Protein AF-A0A4V1ZSI0-F1 (afdb_monomer_lite)

Structure (mmCIF, N/CA/C/O backbone):
data_AF-A0A4V1ZSI0-F1
#
_entry.id   AF-A0A4V1ZSI0-F1
#
loop_
_atom_site.group_PDB
_atom_site.id
_atom_site.type_symbol
_atom_site.label_atom_id
_atom_site.label_alt_id
_atom_site.label_comp_id
_atom_site.label_asym_id
_atom_site.label_entity_id
_atom_site.label_seq_id
_atom_site.pdbx_PDB_ins_code
_atom_site.Cartn_x
_atom_site.Cartn_y
_atom_site.Cartn_z
_atom_site.occupancy
_atom_site.B_iso_or_equiv
_atom_site.auth_seq_id
_atom_site.auth_comp_id
_atom_site.auth_asym_id
_atom_site.auth_atom_id
_atom_site.pdbx_PDB_model_num
ATOM 1 N N . MET A 1 1 ? 46.548 -24.458 69.864 1.00 37.06 1 MET A N 1
ATOM 2 C CA . MET A 1 1 ? 47.120 -23.799 68.668 1.00 37.06 1 MET A CA 1
ATOM 3 C C . MET A 1 1 ? 45.943 -23.424 67.770 1.00 37.06 1 MET A C 1
ATOM 5 O O . MET A 1 1 ? 45.338 -24.335 67.240 1.00 37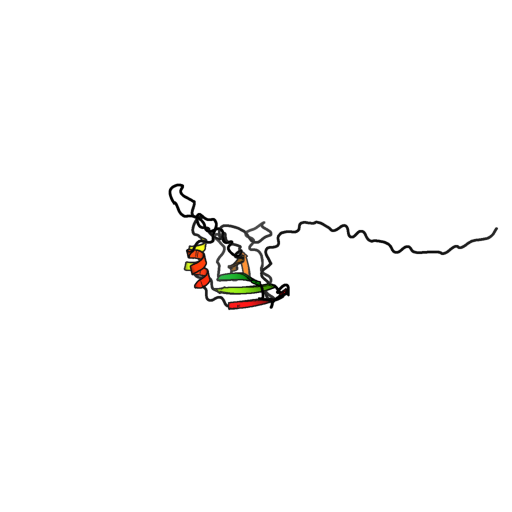.06 1 MET A O 1
ATOM 9 N N . ALA A 1 2 ? 45.340 -22.234 67.835 1.00 37.59 2 ALA A N 1
ATOM 10 C CA . ALA A 1 2 ? 45.845 -20.869 67.620 1.00 37.59 2 ALA A CA 1
ATOM 11 C C . ALA A 1 2 ? 45.915 -20.479 66.122 1.00 37.59 2 ALA A C 1
ATOM 13 O O . ALA A 1 2 ? 46.832 -20.923 65.443 1.00 37.59 2 ALA A O 1
ATOM 14 N N . LEU A 1 3 ? 44.990 -19.578 65.722 1.00 37.19 3 LEU A N 1
ATOM 15 C CA . LEU A 1 3 ? 45.019 -18.628 64.582 1.00 37.19 3 LEU A CA 1
ATOM 16 C C . LEU A 1 3 ? 44.931 -19.227 63.148 1.00 37.19 3 LEU A C 1
ATOM 18 O O . LEU A 1 3 ? 45.388 -20.330 62.914 1.00 37.19 3 LEU A O 1
ATOM 22 N N . LEU A 1 4 ? 44.331 -18.600 62.123 1.00 36.22 4 LEU A N 1
ATOM 23 C CA . LEU A 1 4 ? 44.137 -17.177 61.817 1.00 36.22 4 LEU A CA 1
ATOM 24 C C . LEU A 1 4 ? 42.977 -16.982 60.815 1.00 36.22 4 LEU A C 1
ATOM 26 O O . LEU A 1 4 ? 42.837 -17.731 59.852 1.00 36.22 4 LEU A O 1
ATOM 30 N N . ILE A 1 5 ? 42.207 -15.915 61.024 1.00 44.91 5 ILE A N 1
ATOM 31 C CA . ILE A 1 5 ? 41.325 -15.281 60.038 1.00 44.91 5 ILE A CA 1
ATOM 32 C C . ILE A 1 5 ? 42.202 -14.466 59.079 1.00 44.91 5 ILE A C 1
ATOM 34 O O . ILE A 1 5 ? 42.975 -13.632 59.545 1.00 44.91 5 ILE A O 1
ATOM 38 N N . VAL A 1 6 ? 42.031 -14.624 57.765 1.00 37.47 6 VAL A N 1
ATOM 39 C CA . VAL A 1 6 ? 42.436 -13.611 56.777 1.00 37.47 6 VAL A CA 1
ATOM 40 C C . VAL A 1 6 ? 41.258 -13.375 55.839 1.00 37.47 6 VAL A C 1
ATOM 42 O O . VAL A 1 6 ? 40.968 -14.167 54.948 1.00 37.47 6 VAL A O 1
ATOM 45 N N . TRP A 1 7 ? 40.557 -12.271 56.086 1.00 41.09 7 TRP A N 1
ATOM 46 C CA . TRP A 1 7 ? 39.834 -11.544 55.049 1.00 41.09 7 TRP A CA 1
ATOM 47 C C . TRP A 1 7 ? 40.850 -11.010 54.045 1.00 41.09 7 TRP A C 1
ATOM 49 O O . TRP A 1 7 ? 41.879 -10.517 54.494 1.00 41.09 7 TRP A O 1
ATOM 59 N N . LEU A 1 8 ? 40.544 -11.050 52.744 1.00 37.25 8 LEU A N 1
ATOM 60 C CA . LEU A 1 8 ? 40.855 -9.986 51.779 1.00 37.25 8 LEU A CA 1
ATOM 61 C C . LEU A 1 8 ? 40.297 -10.331 50.380 1.00 37.25 8 LEU A C 1
ATOM 63 O O . LEU A 1 8 ? 40.587 -11.379 49.817 1.00 37.25 8 LEU A O 1
ATOM 67 N N . LEU A 1 9 ? 39.576 -9.348 49.831 1.00 38.47 9 LEU A N 1
ATOM 68 C CA . LEU A 1 9 ? 39.461 -8.995 48.410 1.00 38.47 9 LEU A CA 1
ATOM 69 C C . LEU A 1 9 ? 38.555 -9.848 47.505 1.00 38.47 9 LEU A C 1
ATOM 71 O O . LEU A 1 9 ? 38.971 -10.782 46.831 1.00 38.47 9 LEU A O 1
ATOM 75 N N . THR A 1 10 ? 37.320 -9.364 47.375 1.00 45.75 10 THR A N 1
ATOM 76 C CA . THR A 1 10 ? 36.542 -9.326 46.128 1.00 45.75 10 THR A CA 1
ATOM 77 C C . THR A 1 10 ? 37.389 -8.909 44.919 1.00 45.75 10 THR A C 1
ATOM 79 O O . THR A 1 10 ? 37.914 -7.792 44.918 1.00 45.75 10 THR A O 1
ATOM 82 N N . PRO A 1 11 ? 37.381 -9.688 43.825 1.00 41.06 11 PRO A N 1
ATOM 83 C CA . PRO A 1 11 ? 37.532 -9.158 42.485 1.00 41.06 11 PRO A CA 1
ATOM 84 C C . PRO A 1 11 ? 36.158 -9.078 41.806 1.00 41.06 11 PRO A C 1
ATOM 86 O O . PRO A 1 11 ? 35.560 -10.071 41.400 1.00 41.06 11 PRO A O 1
ATOM 89 N N . ASN A 1 12 ? 35.677 -7.842 41.681 1.00 45.41 12 ASN A N 1
ATOM 90 C CA . ASN A 1 12 ? 34.809 -7.416 40.590 1.00 45.41 12 ASN A CA 1
ATOM 91 C C . ASN A 1 12 ? 35.556 -7.698 39.279 1.00 45.41 12 ASN A C 1
ATOM 93 O O . ASN A 1 12 ? 36.591 -7.077 39.056 1.00 45.41 12 ASN A O 1
ATOM 97 N N . ALA A 1 13 ? 35.063 -8.582 38.415 1.00 37.28 13 ALA A N 1
ATOM 98 C CA . ALA A 1 13 ? 35.403 -8.533 36.996 1.00 37.28 13 ALA A CA 1
ATOM 99 C C . ALA A 1 13 ? 34.458 -9.402 36.167 1.00 37.28 13 ALA A C 1
ATOM 101 O O . ALA A 1 13 ? 34.387 -10.613 36.339 1.00 37.28 13 ALA A O 1
ATOM 102 N N . ALA A 1 14 ? 33.796 -8.721 35.235 1.00 37.78 14 ALA A N 1
ATOM 103 C CA . ALA A 1 14 ? 33.304 -9.238 33.969 1.00 37.78 14 ALA A CA 1
ATOM 104 C C . ALA A 1 14 ? 32.312 -10.408 34.048 1.00 37.78 14 ALA A C 1
ATOM 106 O O . ALA A 1 14 ? 32.642 -11.570 33.830 1.00 37.78 14 ALA A O 1
ATOM 107 N N . ARG A 1 15 ? 31.027 -10.060 34.200 1.00 39.50 15 ARG A N 1
ATOM 108 C CA . ARG A 1 15 ? 30.007 -10.795 33.448 1.00 39.50 15 ARG A CA 1
ATOM 109 C C . ARG A 1 15 ? 30.384 -10.667 31.977 1.00 39.50 15 ARG A C 1
ATOM 111 O O . ARG A 1 15 ? 30.284 -9.577 31.418 1.00 39.50 15 ARG A O 1
ATOM 118 N N . ASP A 1 16 ? 30.843 -11.772 31.403 1.00 33.69 16 ASP A N 1
ATOM 119 C CA . ASP A 1 16 ? 30.830 -12.017 29.971 1.00 33.69 16 ASP A CA 1
ATOM 120 C C . ASP A 1 16 ? 29.427 -11.676 29.463 1.00 33.69 16 ASP A C 1
ATOM 122 O O . ASP A 1 16 ? 28.496 -12.482 29.534 1.00 33.69 16 ASP A O 1
ATOM 126 N N . VAL A 1 17 ? 29.263 -10.457 28.947 1.00 41.09 17 VAL A N 1
ATOM 127 C CA . VAL A 1 17 ? 28.230 -10.159 27.963 1.00 41.09 17 VAL A CA 1
ATOM 128 C C . VAL A 1 17 ? 28.691 -10.898 26.717 1.00 41.09 17 VAL A C 1
ATOM 130 O O . VAL A 1 17 ? 29.260 -10.324 25.790 1.00 41.09 17 VAL A O 1
ATOM 133 N N . ARG A 1 18 ? 28.507 -12.223 26.727 1.00 34.78 18 ARG A N 1
ATOM 134 C CA . ARG A 1 18 ? 28.449 -13.009 25.509 1.00 34.78 18 ARG A CA 1
ATOM 135 C C . ARG A 1 18 ? 27.266 -12.408 24.779 1.00 34.78 18 ARG A C 1
ATOM 137 O O . ARG A 1 18 ? 26.123 -12.689 25.118 1.00 34.78 18 ARG A O 1
ATOM 144 N N . ALA A 1 19 ? 27.594 -11.474 23.888 1.00 38.62 19 ALA A N 1
ATOM 145 C CA . ALA A 1 19 ? 26.701 -10.891 22.921 1.00 38.62 19 ALA A CA 1
ATOM 146 C C . ALA A 1 19 ? 25.960 -12.065 22.304 1.00 38.62 19 ALA A C 1
ATOM 148 O O . ALA A 1 19 ? 26.529 -12.842 21.530 1.00 38.62 19 ALA A O 1
ATOM 149 N N . ASP A 1 20 ? 24.727 -12.235 22.759 1.00 30.66 20 ASP A N 1
ATOM 150 C CA . ASP A 1 20 ? 23.779 -13.135 22.168 1.00 30.66 20 ASP A CA 1
ATOM 151 C C . ASP A 1 20 ? 23.534 -12.552 20.781 1.00 30.66 20 ASP A C 1
ATOM 153 O O . ASP A 1 20 ? 22.687 -11.690 20.564 1.00 30.66 20 ASP A O 1
ATOM 157 N N . ARG A 1 21 ? 24.372 -12.973 19.830 1.00 37.12 21 ARG A N 1
ATOM 158 C CA . ARG A 1 21 ? 24.100 -12.914 18.397 1.00 37.12 21 ARG A CA 1
ATOM 159 C C . ARG A 1 21 ? 22.983 -13.918 18.097 1.00 37.12 21 ARG A C 1
ATOM 161 O O . ARG A 1 21 ? 23.098 -14.734 17.189 1.00 37.12 21 ARG A O 1
ATOM 168 N N . SER A 1 22 ? 21.900 -13.857 18.861 1.00 36.69 22 SER A N 1
ATOM 169 C CA . SER A 1 22 ? 20.595 -14.286 18.413 1.00 36.69 22 SER A CA 1
ATOM 170 C C . SER A 1 22 ? 20.205 -13.267 17.369 1.00 36.69 22 SER A C 1
ATOM 172 O O . SER A 1 22 ? 19.885 -12.132 17.698 1.00 36.69 22 SER A O 1
ATOM 174 N N . ALA A 1 23 ? 20.417 -13.670 16.116 1.00 37.50 23 ALA A N 1
ATOM 175 C CA . ALA A 1 23 ? 19.873 -13.092 14.904 1.00 37.50 23 ALA A CA 1
ATOM 176 C C . ALA A 1 23 ? 19.517 -11.607 15.037 1.00 37.50 23 ALA A C 1
ATOM 178 O O . ALA A 1 23 ? 18.436 -11.248 15.505 1.00 37.50 23 ALA A O 1
ATOM 179 N N . ALA A 1 24 ? 20.383 -10.748 14.498 1.00 31.73 24 ALA A N 1
ATOM 180 C CA . ALA A 1 24 ? 19.892 -9.553 13.836 1.00 31.73 24 ALA A CA 1
ATOM 181 C C . ALA A 1 24 ? 18.937 -10.025 12.727 1.00 31.73 24 ALA A C 1
ATOM 183 O O . ALA A 1 24 ? 19.311 -10.168 11.565 1.00 31.73 24 ALA A O 1
ATOM 184 N N . SER A 1 25 ? 17.710 -10.360 13.126 1.00 30.64 25 SER A N 1
ATOM 185 C CA . SER A 1 25 ? 16.549 -10.279 12.280 1.00 30.64 25 SER A CA 1
ATOM 186 C C . SER A 1 25 ? 16.641 -8.876 11.725 1.00 30.64 25 SER A C 1
ATOM 188 O O . SER A 1 25 ? 16.702 -7.902 12.480 1.00 30.64 25 SER A O 1
ATOM 190 N N . LEU A 1 26 ? 16.785 -8.782 10.413 1.00 28.12 26 LEU A N 1
ATOM 191 C CA . LEU A 1 26 ? 16.517 -7.568 9.675 1.00 28.12 26 LEU A CA 1
ATOM 192 C C . LEU A 1 26 ? 15.039 -7.262 9.931 1.00 28.12 26 LEU A C 1
ATOM 194 O O . LEU A 1 26 ? 14.171 -7.595 9.129 1.00 28.12 26 LEU A O 1
ATOM 198 N N . VAL A 1 27 ? 14.748 -6.720 11.112 1.00 34.53 27 VAL A N 1
ATOM 199 C CA . VAL A 1 27 ? 13.463 -6.159 11.469 1.00 34.53 27 VAL A CA 1
ATOM 200 C C . VAL A 1 27 ? 13.352 -4.979 10.526 1.00 34.53 27 VAL A C 1
ATOM 202 O O . VAL A 1 27 ? 13.901 -3.910 10.785 1.00 34.53 27 VAL A O 1
ATOM 205 N N . ALA A 1 28 ? 12.717 -5.206 9.370 1.00 39.28 28 ALA A N 1
ATOM 206 C CA . ALA A 1 28 ? 12.109 -4.134 8.600 1.00 39.28 28 ALA A CA 1
ATOM 207 C C . ALA A 1 28 ? 11.472 -3.205 9.635 1.00 39.28 28 ALA A C 1
ATOM 209 O O . ALA A 1 28 ? 10.756 -3.749 10.482 1.00 39.28 28 ALA A O 1
ATOM 210 N N . PRO A 1 29 ? 11.803 -1.897 9.658 1.00 47.84 29 PRO A N 1
ATOM 211 C CA . PRO A 1 29 ? 11.444 -1.029 10.768 1.00 47.84 29 PRO A CA 1
ATOM 212 C C . PRO A 1 29 ? 9.973 -1.260 11.065 1.00 47.84 29 PRO A C 1
ATOM 214 O O . PRO A 1 29 ? 9.122 -1.035 10.201 1.00 47.84 29 PRO A O 1
ATOM 217 N N . SER A 1 30 ? 9.705 -1.851 12.232 1.00 58.81 30 SER A N 1
ATOM 218 C CA . SER A 1 30 ?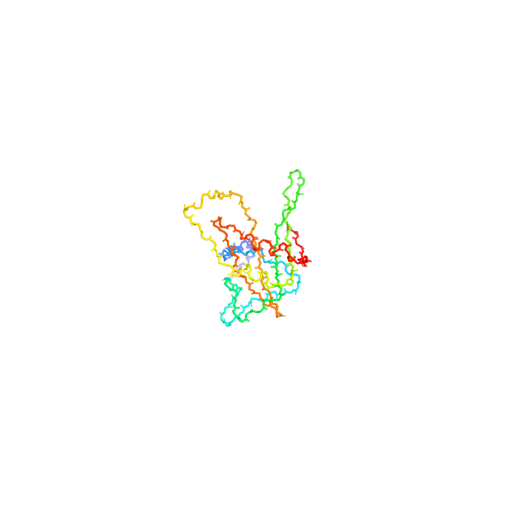 8.353 -2.116 12.681 1.00 58.81 30 SER A CA 1
ATOM 219 C C . SER A 1 30 ? 7.662 -0.776 12.595 1.00 58.81 30 SER A C 1
ATOM 221 O O . SER A 1 30 ? 8.116 0.173 13.232 1.00 58.81 30 SER A O 1
ATOM 223 N N . CYS A 1 31 ? 6.652 -0.678 11.739 1.00 61.34 31 CYS A N 1
ATOM 224 C CA . CYS A 1 31 ? 5.864 0.528 11.601 1.00 61.34 31 CYS A CA 1
ATOM 225 C C . CYS A 1 31 ? 5.548 1.071 12.995 1.00 61.34 31 CYS A C 1
ATOM 227 O O . CYS A 1 31 ? 4.905 0.340 13.754 1.00 61.34 31 CYS A O 1
ATOM 229 N N . PRO A 1 32 ? 6.047 2.258 13.389 1.00 57.97 32 PRO A N 1
ATOM 230 C CA . PRO A 1 32 ? 5.830 2.749 14.737 1.00 57.97 32 PRO A CA 1
ATOM 231 C C . PRO A 1 32 ? 4.343 3.057 14.890 1.00 57.97 32 PRO A C 1
ATOM 233 O O . PRO A 1 32 ? 3.882 4.135 14.540 1.00 57.97 32 PRO A O 1
ATOM 236 N N . THR A 1 33 ? 3.547 2.109 15.368 1.00 55.09 33 THR A N 1
ATOM 237 C CA . THR A 1 33 ? 2.124 2.330 15.602 1.00 55.09 33 THR A CA 1
ATOM 238 C C . THR A 1 33 ? 1.936 2.946 16.978 1.00 55.09 33 THR A C 1
ATOM 240 O O . THR A 1 33 ? 2.353 2.387 17.991 1.00 55.09 33 THR A O 1
ATOM 243 N N . THR A 1 34 ? 1.292 4.107 17.035 1.00 47.84 34 THR A N 1
ATOM 244 C CA . THR A 1 34 ? 0.860 4.734 18.285 1.00 47.84 34 THR A CA 1
ATOM 245 C C . THR A 1 34 ? -0.232 3.871 18.925 1.00 47.84 34 THR A C 1
ATOM 247 O O . THR A 1 34 ? -1.385 3.889 18.512 1.00 47.84 34 THR A O 1
ATOM 250 N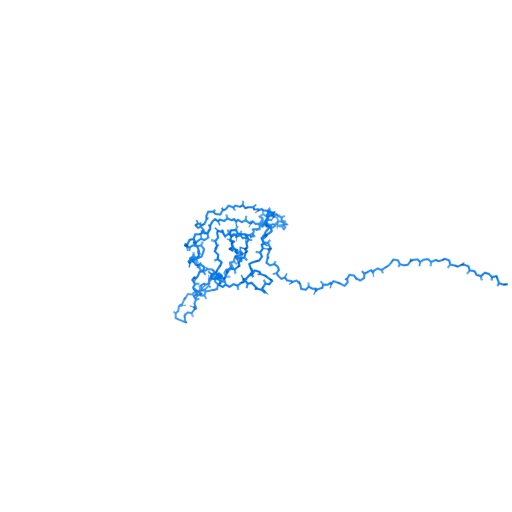 N . GLY A 1 35 ? 0.140 3.059 19.918 1.00 46.72 35 GLY A N 1
ATOM 251 C CA . GLY A 1 35 ? -0.780 2.421 20.873 1.00 46.72 35 GLY A CA 1
ATOM 252 C C . GLY A 1 35 ? -1.688 1.289 20.366 1.00 46.72 35 GLY A C 1
ATOM 253 O O . GLY A 1 35 ? -2.274 0.598 21.192 1.00 46.72 35 GLY A O 1
ATOM 254 N N . ALA A 1 36 ? -1.803 1.054 19.057 1.00 52.56 36 ALA A N 1
ATOM 255 C CA . ALA A 1 36 ? -2.504 -0.108 18.511 1.00 52.56 36 ALA A CA 1
ATOM 256 C C . ALA A 1 36 ? -1.491 -1.204 18.173 1.00 52.56 36 ALA A C 1
ATOM 258 O O . ALA A 1 36 ? -0.799 -1.112 17.161 1.00 52.56 36 ALA A O 1
ATOM 259 N N . GLU A 1 37 ? -1.397 -2.228 19.018 1.00 60.81 37 GLU A N 1
ATOM 260 C CA . GLU A 1 37 ? -0.565 -3.398 18.743 1.00 60.81 37 GLU A CA 1
ATOM 261 C C . GLU A 1 37 ? -1.104 -4.111 17.496 1.00 60.81 37 GLU A C 1
ATOM 263 O O . GLU A 1 37 ? -2.207 -4.664 17.506 1.00 60.81 37 GLU A O 1
ATOM 268 N N . LEU A 1 38 ? -0.366 -4.027 16.384 1.00 65.19 38 LEU A N 1
ATOM 269 C CA . LEU A 1 38 ? -0.704 -4.761 15.170 1.00 65.19 38 LEU A CA 1
ATOM 270 C C . LEU A 1 38 ? -0.571 -6.250 15.460 1.00 65.19 38 LEU A C 1
ATOM 272 O O . LEU A 1 38 ? 0.486 -6.716 15.889 1.00 65.19 38 LEU A O 1
ATOM 276 N N . ARG A 1 39 ? -1.635 -7.006 15.205 1.00 68.50 39 ARG A N 1
ATOM 277 C CA . ARG A 1 39 ? -1.615 -8.454 15.401 1.00 68.50 39 ARG A CA 1
ATOM 278 C C . ARG A 1 39 ? -1.292 -9.112 14.069 1.00 68.50 39 ARG A C 1
ATOM 280 O O . ARG A 1 39 ? -1.920 -8.759 13.079 1.00 68.50 39 ARG A O 1
ATOM 287 N N . PRO A 1 40 ? -0.355 -10.063 13.986 1.00 63.41 40 PRO A N 1
ATOM 288 C CA . PRO A 1 40 ? -0.223 -10.856 12.774 1.00 63.41 40 PRO A CA 1
ATOM 289 C C . PRO A 1 40 ? -1.552 -11.560 12.471 1.00 63.41 40 PRO A C 1
ATOM 291 O O . PRO A 1 40 ? -2.239 -12.031 13.383 1.00 63.41 40 PRO A O 1
ATOM 294 N N . TRP A 1 41 ? -1.937 -11.606 11.199 1.00 55.19 41 TRP A N 1
ATOM 295 C CA . TRP A 1 41 ? -3.059 -12.433 10.781 1.00 55.19 41 TRP A CA 1
ATOM 296 C C . TRP A 1 41 ? -2.670 -13.913 10.849 1.00 55.19 41 TRP A C 1
ATOM 298 O O . TRP A 1 41 ? -1.639 -14.318 10.313 1.00 55.19 41 TRP A O 1
ATOM 308 N N . THR A 1 42 ? -3.498 -14.707 11.525 1.00 59.44 42 THR A N 1
ATOM 309 C CA . THR A 1 42 ? -3.251 -16.126 11.793 1.00 59.44 42 THR A CA 1
ATOM 310 C C . THR A 1 42 ? -4.455 -16.955 11.331 1.00 59.44 42 THR A C 1
ATOM 312 O O . THR A 1 42 ? -5.418 -17.100 12.085 1.00 59.44 42 THR A O 1
ATOM 315 N N . SER A 1 43 ? -4.437 -17.527 10.126 1.00 53.97 43 SER A N 1
ATOM 316 C CA . SER A 1 43 ? -5.394 -18.581 9.739 1.00 53.97 43 SER A CA 1
ATOM 317 C C . SER A 1 43 ? -4.943 -19.947 10.252 1.00 53.97 43 SER A C 1
ATOM 319 O O . SER A 1 43 ? -4.575 -20.819 9.472 1.00 53.97 43 SER A O 1
ATOM 321 N N . GLY A 1 44 ? -4.906 -20.138 11.570 1.00 54.41 44 GLY A N 1
ATOM 322 C CA . GLY A 1 44 ? -4.314 -21.348 12.149 1.00 54.41 44 GLY A CA 1
ATOM 323 C C . GLY A 1 44 ? -2.790 -21.445 11.945 1.00 54.41 44 GLY A C 1
ATOM 324 O O . GLY A 1 44 ? -2.236 -20.991 10.952 1.00 54.41 44 GLY A O 1
ATOM 325 N N . ASP A 1 45 ? -2.115 -21.988 12.960 1.00 43.34 45 ASP A N 1
ATOM 326 C CA . ASP A 1 45 ? -0.689 -22.365 13.065 1.00 43.34 45 ASP A CA 1
ATOM 327 C C . ASP A 1 45 ? 0.439 -21.425 12.576 1.00 43.34 45 ASP A C 1
ATOM 329 O O . ASP A 1 45 ? 1.610 -21.742 12.779 1.00 43.34 45 ASP A O 1
ATOM 333 N N . SER A 1 46 ? 0.172 -20.241 12.022 1.00 47.28 46 SER A N 1
ATOM 334 C CA . SER A 1 46 ? 1.224 -19.299 11.614 1.00 47.28 46 SER A CA 1
ATOM 335 C C . SER A 1 46 ? 1.451 -18.196 12.656 1.00 47.28 46 SER A C 1
ATOM 337 O O . SER A 1 46 ? 0.615 -17.309 12.824 1.00 47.28 46 SER A O 1
ATOM 339 N N . THR A 1 47 ? 2.608 -18.188 13.324 1.00 43.44 47 THR A N 1
ATOM 340 C CA . THR A 1 47 ? 3.064 -17.075 14.177 1.00 43.44 47 THR A CA 1
ATOM 341 C C . THR A 1 47 ? 3.828 -16.038 13.340 1.00 43.44 47 THR A C 1
ATOM 343 O O . THR A 1 47 ? 5.056 -16.073 13.279 1.00 43.44 47 THR A O 1
ATOM 346 N N . GLY A 1 48 ? 3.130 -15.129 12.650 1.00 49.34 48 GLY A N 1
ATOM 347 C CA . GLY A 1 48 ? 3.773 -14.051 11.882 1.00 49.34 48 GLY A CA 1
ATOM 348 C C . GLY A 1 48 ? 2.855 -13.368 10.867 1.00 49.34 48 GLY A C 1
ATOM 349 O O . GLY A 1 48 ? 1.790 -13.880 10.542 1.00 49.34 48 GLY A O 1
ATOM 350 N N . VAL A 1 49 ? 3.255 -12.190 10.376 1.00 51.09 49 VAL A N 1
ATOM 351 C CA . VAL A 1 49 ? 2.558 -11.512 9.273 1.00 51.09 49 VAL A CA 1
ATOM 352 C C . VAL A 1 49 ? 2.816 -12.317 8.001 1.00 51.09 49 VAL A C 1
ATOM 354 O O . VAL A 1 49 ? 3.963 -12.428 7.573 1.00 51.09 49 VAL A O 1
ATOM 357 N N . ASN A 1 50 ? 1.763 -12.881 7.409 1.00 54.31 50 ASN A N 1
ATOM 358 C CA . ASN A 1 50 ? 1.870 -13.605 6.146 1.00 54.31 50 ASN A CA 1
ATOM 359 C C . ASN A 1 50 ? 2.420 -12.670 5.053 1.00 54.31 50 ASN A C 1
ATOM 361 O O . ASN A 1 50 ? 1.907 -11.563 4.870 1.00 54.31 50 ASN A O 1
ATOM 365 N N . VAL A 1 51 ? 3.497 -13.104 4.388 1.00 54.91 51 VAL A N 1
ATOM 366 C CA . VAL A 1 51 ? 4.149 -12.399 3.275 1.00 54.91 51 VAL A CA 1
ATOM 367 C C . VAL A 1 51 ? 3.761 -13.104 1.982 1.00 54.91 51 VAL A C 1
ATOM 369 O O . VAL A 1 51 ? 4.035 -14.294 1.844 1.00 54.91 51 VAL A O 1
ATOM 372 N N . GLY A 1 52 ? 3.140 -12.395 1.039 1.00 69.50 52 GLY A N 1
ATOM 373 C CA . GLY A 1 52 ? 2.725 -12.986 -0.238 1.00 69.50 52 GLY A CA 1
ATOM 374 C C . GLY A 1 52 ? 1.329 -12.557 -0.676 1.00 69.50 52 GLY A C 1
ATOM 375 O O . GLY A 1 52 ? 0.933 -11.413 -0.467 1.00 69.50 52 GLY A O 1
ATOM 376 N N . SER A 1 53 ? 0.584 -13.459 -1.313 1.00 76.06 53 SER A N 1
ATOM 377 C CA . SER A 1 53 ? -0.801 -13.197 -1.717 1.00 76.06 53 SER A CA 1
ATOM 378 C C . SER A 1 53 ? -1.686 -12.856 -0.516 1.00 76.06 53 SER A C 1
ATOM 380 O O . SER A 1 53 ? -1.484 -13.362 0.589 1.00 76.06 53 SER A O 1
ATOM 382 N N . ILE A 1 54 ? -2.689 -12.010 -0.747 1.00 83.94 54 ILE A N 1
ATOM 383 C CA . ILE A 1 54 ? -3.701 -11.682 0.257 1.00 83.94 54 ILE A CA 1
ATOM 384 C C . ILE A 1 54 ? -4.549 -12.944 0.503 1.00 83.94 54 ILE A C 1
ATOM 386 O O . ILE A 1 54 ? -5.049 -13.523 -0.466 1.00 83.94 54 ILE A O 1
ATOM 390 N N . PRO A 1 55 ? -4.701 -13.411 1.756 1.00 83.81 55 PRO A N 1
ATOM 391 C CA . PRO A 1 55 ? -5.531 -14.573 2.049 1.00 83.81 55 PRO A CA 1
ATOM 392 C C . PRO A 1 55 ? -6.990 -14.360 1.639 1.00 83.81 55 PRO A C 1
ATOM 394 O O . PRO A 1 55 ? -7.527 -13.267 1.789 1.00 83.81 55 PRO A O 1
ATOM 397 N N . THR A 1 56 ? -7.652 -15.410 1.151 1.00 82.38 56 THR A N 1
ATOM 398 C CA . THR A 1 56 ? -9.017 -15.323 0.595 1.00 82.38 56 THR A CA 1
ATOM 399 C C . THR A 1 56 ? -10.082 -14.954 1.634 1.00 82.38 56 THR A C 1
ATOM 401 O O . THR A 1 56 ? -11.119 -14.395 1.289 1.00 82.38 56 THR A O 1
ATOM 404 N N . ASP A 1 57 ? -9.843 -15.273 2.902 1.00 85.62 57 ASP A N 1
ATOM 405 C CA . ASP A 1 57 ? -10.697 -14.963 4.051 1.00 85.62 57 ASP A CA 1
ATOM 406 C C . ASP A 1 57 ? -10.248 -13.705 4.817 1.00 85.62 57 ASP A C 1
ATOM 408 O O . ASP A 1 57 ? -10.866 -13.329 5.816 1.00 85.62 57 ASP A O 1
ATOM 412 N N . PHE A 1 58 ? -9.200 -13.026 4.345 1.00 87.06 58 PHE A N 1
ATOM 413 C CA . PHE A 1 58 ? -8.787 -11.730 4.863 1.00 87.06 58 PHE A CA 1
ATOM 414 C C . PHE A 1 58 ? -9.530 -10.615 4.123 1.00 87.06 58 PHE A C 1
ATOM 416 O O . PHE A 1 58 ? -9.499 -10.544 2.898 1.00 87.06 58 PHE A O 1
ATOM 423 N N . PHE A 1 59 ? -10.179 -9.719 4.870 1.00 92.75 59 PHE A N 1
ATOM 424 C CA . PHE A 1 59 ? -10.946 -8.598 4.318 1.00 92.75 59 PHE A CA 1
ATOM 425 C C . PHE A 1 59 ? -10.271 -7.275 4.686 1.00 92.75 59 PHE A C 1
ATOM 427 O O . PHE A 1 59 ? -10.543 -6.732 5.766 1.00 92.75 59 PHE A O 1
ATOM 434 N N . PRO A 1 60 ? -9.397 -6.738 3.813 1.00 93.38 60 PRO A N 1
ATOM 435 C CA . PRO A 1 60 ? -8.696 -5.496 4.083 1.00 93.38 60 PRO A CA 1
ATOM 436 C C . PRO A 1 60 ? -9.682 -4.339 4.287 1.00 93.38 60 PRO A C 1
ATOM 438 O O . PRO A 1 60 ? -10.668 -4.190 3.564 1.00 93.38 60 PRO A O 1
ATOM 441 N N . ARG A 1 61 ? -9.409 -3.500 5.283 1.00 95.56 61 ARG A N 1
ATOM 442 C CA . ARG A 1 61 ? -10.169 -2.284 5.607 1.00 95.56 61 ARG A CA 1
ATOM 443 C C . ARG A 1 61 ? -9.318 -1.035 5.499 1.00 95.56 61 ARG A C 1
ATOM 445 O O . ARG A 1 61 ? -9.794 -0.020 4.994 1.00 95.56 61 ARG A O 1
ATOM 452 N N . SER A 1 62 ? -8.069 -1.113 5.936 1.00 94.62 62 SER A N 1
ATOM 453 C CA . SER A 1 62 ? -7.109 -0.029 5.790 1.00 94.62 62 SER A CA 1
ATOM 454 C C . SER A 1 62 ? -5.757 -0.545 5.323 1.00 94.62 62 SER A C 1
ATOM 456 O O . SER A 1 62 ? -5.434 -1.730 5.429 1.00 94.62 62 SER A O 1
ATOM 458 N N . VAL A 1 63 ? -4.975 0.368 4.763 1.00 93.81 63 VAL A N 1
ATOM 459 C CA . VAL A 1 63 ? -3.573 0.174 4.425 1.00 93.81 63 VAL A CA 1
ATOM 460 C C . VAL A 1 63 ? -2.735 1.072 5.317 1.00 93.81 63 VAL A C 1
ATOM 462 O O . VAL A 1 63 ? -3.049 2.247 5.499 1.00 93.81 63 VAL A O 1
ATOM 465 N N . LEU A 1 64 ? -1.656 0.518 5.851 1.00 92.38 64 LEU A N 1
ATOM 466 C CA . LEU A 1 64 ? -0.664 1.223 6.641 1.00 92.38 64 LEU A CA 1
ATOM 467 C C . LEU A 1 64 ? 0.668 1.215 5.883 1.00 92.38 64 LEU A C 1
ATOM 469 O O . LEU A 1 64 ? 1.152 0.159 5.476 1.00 92.38 64 LEU A O 1
ATOM 473 N N . ILE A 1 65 ? 1.244 2.399 5.677 1.00 90.75 65 ILE A N 1
ATOM 474 C CA . ILE A 1 65 ? 2.486 2.615 4.930 1.00 90.75 65 ILE A CA 1
ATOM 475 C C . ILE A 1 65 ? 3.517 3.274 5.839 1.00 90.75 65 ILE A C 1
ATOM 477 O O . ILE A 1 65 ? 3.228 4.273 6.500 1.00 90.75 65 ILE A O 1
ATOM 481 N N . CYS A 1 66 ? 4.730 2.727 5.834 1.00 86.12 66 CYS A N 1
ATOM 482 C CA . CYS A 1 66 ? 5.849 3.218 6.626 1.00 86.12 66 CYS A CA 1
ATOM 483 C C . CYS A 1 66 ? 6.956 3.738 5.725 1.00 86.12 66 CYS A C 1
ATOM 485 O O . CYS A 1 66 ? 7.609 2.973 5.011 1.00 86.12 66 CYS A O 1
ATOM 487 N N . GLY A 1 67 ? 7.131 5.055 5.774 1.00 83.00 67 GLY A N 1
ATOM 488 C CA . GLY A 1 67 ? 8.204 5.779 5.112 1.00 83.00 67 GLY A CA 1
ATOM 489 C C . GLY A 1 67 ? 9.349 6.059 6.076 1.00 83.00 67 GLY A C 1
ATOM 490 O O . GLY A 1 67 ? 9.145 6.193 7.285 1.00 83.00 67 GLY A O 1
ATOM 491 N N . MET A 1 68 ? 10.553 6.146 5.527 1.00 77.69 68 MET A N 1
ATOM 492 C CA . MET A 1 68 ? 11.735 6.605 6.238 1.00 77.69 68 MET A CA 1
ATOM 493 C C . MET A 1 68 ? 12.353 7.730 5.422 1.00 77.69 68 MET A C 1
ATOM 495 O O . MET A 1 68 ? 12.800 7.511 4.296 1.00 77.69 68 MET A O 1
ATOM 499 N N . ASP A 1 69 ? 12.368 8.916 6.006 1.00 76.50 69 ASP A N 1
ATOM 500 C CA . ASP A 1 69 ? 12.912 10.122 5.409 1.00 76.50 69 ASP A CA 1
ATOM 501 C C . ASP A 1 69 ? 14.156 10.533 6.190 1.00 76.50 69 ASP A C 1
ATOM 503 O O . ASP A 1 69 ? 14.204 10.443 7.419 1.00 76.50 69 ASP A O 1
ATOM 507 N N . ARG A 1 70 ? 15.192 10.975 5.481 1.00 70.62 70 ARG A N 1
ATOM 508 C CA . ARG A 1 70 ? 16.369 11.561 6.119 1.00 70.62 70 ARG A CA 1
ATOM 509 C C . ARG A 1 70 ? 16.106 13.046 6.320 1.00 70.62 70 ARG A C 1
ATOM 511 O O . ARG A 1 70 ? 15.815 13.743 5.347 1.00 70.62 70 ARG A O 1
ATOM 518 N N . GLU A 1 71 ? 16.230 13.537 7.548 1.00 65.69 71 GLU A N 1
ATOM 519 C CA . GLU A 1 71 ? 16.206 14.977 7.780 1.00 65.69 71 GLU A CA 1
ATOM 520 C C . GLU A 1 71 ? 17.417 15.601 7.079 1.00 65.69 71 GLU A C 1
ATOM 522 O O . GLU A 1 71 ? 18.551 15.122 7.192 1.00 65.69 71 GLU A O 1
ATOM 527 N N . ALA A 1 72 ? 17.173 16.660 6.307 1.00 57.91 72 ALA A N 1
ATOM 528 C CA . ALA A 1 72 ? 18.245 17.444 5.722 1.00 57.91 72 ALA A CA 1
ATOM 529 C C . ALA A 1 72 ? 18.968 18.176 6.858 1.00 57.91 72 ALA A C 1
ATOM 531 O O . ALA A 1 72 ? 18.488 19.189 7.364 1.00 57.91 72 ALA A O 1
ATOM 532 N N . SER A 1 73 ? 20.111 17.651 7.281 1.00 54.84 73 SER A N 1
ATOM 533 C CA . SER A 1 73 ? 21.037 18.392 8.124 1.00 54.84 73 SER A CA 1
ATOM 534 C C . SER A 1 73 ? 21.739 19.466 7.294 1.00 54.84 73 SER A C 1
ATOM 536 O O . SER A 1 73 ? 22.060 19.258 6.120 1.00 54.84 73 SER A O 1
ATOM 538 N N . GLY A 1 74 ? 21.981 20.629 7.904 1.00 54.50 74 GLY A N 1
ATOM 539 C CA . GLY A 1 74 ? 22.912 21.615 7.355 1.00 54.50 74 GLY A CA 1
ATOM 540 C C . GLY A 1 74 ? 24.312 21.015 7.164 1.00 54.50 74 GLY A C 1
ATOM 541 O O . GLY A 1 74 ? 24.610 19.931 7.673 1.00 54.50 74 GLY A O 1
ATOM 542 N N . GLU A 1 75 ? 25.168 21.702 6.399 1.00 48.94 75 GLU A N 1
ATOM 543 C CA . GLU A 1 75 ? 26.528 21.242 6.083 1.00 48.94 75 GLU A CA 1
ATOM 544 C C . GLU A 1 75 ? 27.288 20.772 7.339 1.00 48.94 75 GLU A C 1
ATOM 546 O O . GLU A 1 75 ? 27.653 21.575 8.194 1.00 48.94 75 GLU A O 1
ATOM 551 N N . GLY A 1 76 ? 27.559 19.463 7.424 1.00 55.25 76 GLY A N 1
ATOM 552 C CA . GLY A 1 76 ? 28.500 18.876 8.385 1.00 55.25 76 GLY A CA 1
ATOM 553 C C . GLY A 1 76 ? 27.917 17.933 9.442 1.00 55.25 76 GLY A C 1
ATOM 554 O O . GLY A 1 76 ? 28.689 17.192 10.048 1.00 55.25 76 GLY A O 1
ATOM 555 N N . GLU A 1 77 ? 26.599 17.880 9.639 1.00 58.31 77 GLU A N 1
ATOM 556 C CA . GLU A 1 77 ? 25.984 16.974 10.622 1.00 58.31 77 GLU A CA 1
ATOM 557 C C . GLU A 1 77 ? 25.364 15.736 9.967 1.00 58.31 77 GLU A C 1
ATOM 559 O O . GLU A 1 77 ? 24.785 15.790 8.879 1.00 58.31 77 GLU A O 1
ATOM 564 N N . ALA A 1 78 ? 25.484 14.583 10.628 1.00 59.16 78 ALA A N 1
ATOM 565 C CA . ALA A 1 78 ? 24.715 13.404 10.259 1.00 59.16 78 ALA A CA 1
ATOM 566 C C . ALA A 1 78 ? 23.244 13.679 10.602 1.00 59.16 78 ALA A C 1
ATOM 568 O O . ALA A 1 78 ? 22.871 13.648 11.768 1.00 59.16 78 ALA A O 1
ATOM 569 N N . GLY A 1 79 ? 22.437 14.010 9.592 1.00 63.62 79 GLY A N 1
ATOM 570 C CA . GLY A 1 79 ? 21.007 14.266 9.767 1.00 63.62 79 GLY A CA 1
ATOM 571 C C . GLY A 1 79 ? 20.293 13.066 10.373 1.00 63.62 79 GLY A C 1
ATOM 572 O O . GLY A 1 79 ? 20.641 11.921 10.065 1.00 63.62 79 GLY A O 1
ATOM 573 N N . GLY A 1 80 ? 19.325 13.353 11.245 1.00 72.44 80 GLY A N 1
ATOM 574 C CA . GLY A 1 80 ? 18.474 12.348 11.870 1.00 72.44 80 GLY A CA 1
ATOM 575 C C . GLY A 1 80 ? 17.600 11.622 10.850 1.00 72.44 80 GLY A C 1
ATOM 576 O O . GLY A 1 80 ? 17.446 12.052 9.700 1.00 72.44 80 GLY A O 1
ATOM 577 N N . TRP A 1 81 ? 17.024 10.500 11.267 1.00 76.38 81 TRP A N 1
ATOM 578 C CA . TRP A 1 81 ? 16.049 9.767 10.460 1.00 76.38 81 TRP A CA 1
ATOM 579 C C . TRP A 1 81 ? 14.653 9.975 11.024 1.00 76.38 81 TRP A C 1
ATOM 581 O O . TRP A 1 81 ? 14.417 9.718 12.198 1.00 76.38 81 TRP A O 1
ATOM 591 N N . THR A 1 82 ? 13.701 10.370 10.186 1.00 80.75 82 THR A N 1
ATOM 592 C CA . THR A 1 82 ? 12.286 10.393 10.552 1.00 80.75 82 THR A CA 1
ATOM 593 C C . THR A 1 82 ? 11.588 9.181 9.953 1.00 80.75 82 THR A C 1
ATOM 595 O O . THR A 1 82 ? 11.553 8.997 8.739 1.00 80.75 82 THR A O 1
ATOM 598 N N . VAL A 1 83 ? 10.977 8.361 10.800 1.00 80.94 83 VAL A N 1
ATOM 599 C CA . VAL A 1 83 ? 10.048 7.312 10.379 1.00 80.94 83 VAL A CA 1
ATOM 600 C C . VAL A 1 83 ? 8.632 7.865 10.458 1.00 80.94 83 VAL A C 1
ATOM 602 O O . VAL A 1 83 ? 8.189 8.291 11.526 1.00 80.94 83 VAL A O 1
ATOM 605 N N . THR A 1 84 ? 7.916 7.841 9.338 1.00 85.12 84 THR A N 1
ATOM 606 C CA . THR A 1 84 ? 6.521 8.284 9.246 1.00 85.12 84 THR A CA 1
ATOM 607 C C . THR A 1 84 ? 5.623 7.081 9.001 1.00 85.12 84 THR A C 1
ATOM 609 O O . THR A 1 84 ? 5.791 6.374 8.007 1.00 85.12 84 THR A O 1
ATOM 612 N N . THR A 1 85 ? 4.631 6.881 9.868 1.00 87.88 85 THR A N 1
ATOM 613 C CA . THR A 1 85 ? 3.548 5.922 9.619 1.00 87.88 85 THR A CA 1
ATOM 614 C C . THR A 1 85 ? 2.331 6.671 9.119 1.00 87.88 85 THR A C 1
ATOM 616 O O . THR A 1 85 ? 1.908 7.654 9.731 1.00 87.88 85 THR A O 1
ATOM 619 N N . SER A 1 86 ? 1.762 6.205 8.015 1.00 90.56 86 SER A N 1
ATOM 620 C CA . SER A 1 86 ? 0.524 6.738 7.454 1.00 90.56 86 SER A CA 1
ATOM 621 C C . SER A 1 86 ? -0.495 5.627 7.261 1.00 90.56 86 SER A C 1
ATOM 623 O O . SER A 1 86 ? -0.125 4.500 6.945 1.00 90.56 86 SER A O 1
ATOM 625 N N . GLU A 1 87 ? -1.772 5.941 7.438 1.00 92.38 87 GLU A N 1
ATOM 626 C CA . GLU A 1 87 ? -2.876 5.002 7.250 1.00 92.38 87 GLU A CA 1
ATOM 627 C C . GLU A 1 87 ? -3.939 5.609 6.327 1.00 92.38 87 GLU A C 1
ATOM 629 O O . GLU A 1 87 ? -4.195 6.813 6.367 1.00 92.38 87 GLU A O 1
ATOM 634 N N . ALA A 1 88 ? -4.551 4.780 5.485 1.00 94.88 88 ALA A N 1
ATOM 635 C CA . ALA A 1 88 ? -5.688 5.149 4.645 1.00 94.88 88 ALA A CA 1
ATOM 636 C C . ALA A 1 88 ? -6.712 4.007 4.601 1.00 94.88 88 ALA A C 1
ATOM 638 O O . ALA A 1 88 ? -6.321 2.843 4.712 1.00 94.88 88 ALA A O 1
ATOM 639 N N . PRO A 1 89 ? -8.011 4.291 4.393 1.00 95.75 89 PRO A N 1
ATOM 640 C CA . PRO A 1 89 ? -8.950 3.258 3.976 1.00 95.75 89 PRO A CA 1
ATOM 641 C C . PRO A 1 89 ? -8.465 2.617 2.672 1.00 95.75 89 PRO A C 1
ATOM 643 O O . PRO A 1 89 ? -7.951 3.302 1.784 1.00 95.75 89 PRO A O 1
ATOM 646 N N . VAL A 1 90 ? -8.623 1.303 2.560 1.00 94.69 90 VAL A N 1
ATOM 647 C CA . VAL A 1 90 ? -8.269 0.587 1.333 1.00 94.69 90 VAL A CA 1
ATOM 648 C C . VAL A 1 90 ? -9.381 0.759 0.295 1.00 94.69 90 VAL A C 1
ATOM 650 O O . VAL A 1 90 ? -10.563 0.762 0.643 1.00 94.69 90 VAL A O 1
ATOM 653 N N . SER A 1 91 ? -9.012 0.911 -0.975 1.00 95.06 91 SER A N 1
ATOM 654 C CA . SER A 1 91 ? -9.950 0.935 -2.101 1.00 95.06 91 SER A CA 1
ATOM 655 C C . SER A 1 91 ? -9.809 -0.320 -2.961 1.00 95.06 91 SER A C 1
ATOM 657 O O . SER A 1 91 ? -8.752 -0.955 -2.974 1.00 95.06 91 SER A O 1
ATOM 659 N N . ASP A 1 92 ? -10.848 -0.642 -3.730 1.00 93.06 92 ASP A N 1
ATOM 660 C CA . ASP A 1 92 ? -10.819 -1.766 -4.674 1.00 93.06 92 ASP A CA 1
ATOM 661 C C . ASP A 1 92 ? -9.720 -1.589 -5.732 1.00 93.06 92 ASP A C 1
ATOM 663 O O . ASP A 1 92 ? -9.039 -2.550 -6.085 1.00 93.06 92 ASP A O 1
ATOM 667 N N . ASP A 1 93 ? -9.473 -0.353 -6.179 1.00 93.19 93 ASP A N 1
ATOM 668 C CA . ASP A 1 93 ? -8.369 -0.024 -7.090 1.00 93.19 93 ASP A CA 1
ATOM 669 C C . ASP A 1 93 ? -7.000 -0.336 -6.467 1.00 93.19 93 ASP A C 1
ATOM 671 O O . ASP A 1 93 ? -6.088 -0.803 -7.152 1.00 93.19 93 ASP A O 1
ATOM 675 N N . PHE A 1 94 ? -6.847 -0.093 -5.161 1.00 94.94 94 PHE A N 1
ATOM 676 C CA . PHE A 1 94 ? -5.613 -0.386 -4.437 1.00 94.94 94 PHE A CA 1
ATOM 677 C C . PHE A 1 94 ? -5.373 -1.891 -4.327 1.00 94.94 94 PHE A C 1
ATOM 679 O O . PHE A 1 94 ? -4.264 -2.356 -4.587 1.00 94.94 94 PHE A O 1
ATOM 686 N N . LEU A 1 95 ? -6.414 -2.656 -3.986 1.00 93.56 95 LEU A N 1
ATOM 687 C CA . LEU A 1 95 ? -6.340 -4.118 -3.934 1.00 93.56 95 LEU A CA 1
ATOM 688 C C . LEU A 1 95 ? -6.060 -4.708 -5.317 1.00 93.56 95 LEU A C 1
ATOM 690 O O . LEU A 1 95 ? -5.125 -5.491 -5.467 1.00 93.56 95 LEU A O 1
ATOM 694 N N . SER A 1 96 ? -6.771 -4.234 -6.339 1.00 92.69 96 SER A N 1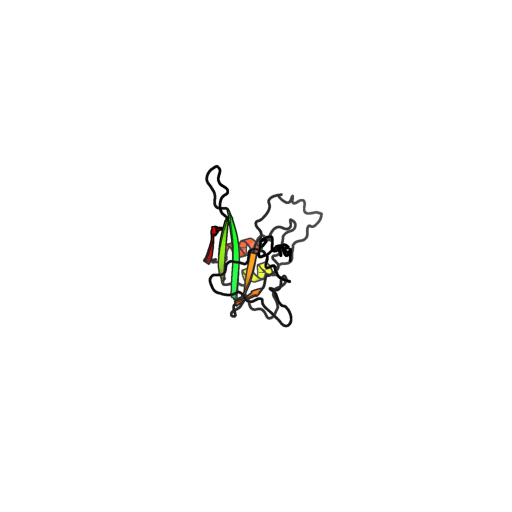
ATOM 695 C CA . SER A 1 96 ? -6.572 -4.660 -7.728 1.00 92.69 96 SER A CA 1
ATOM 696 C C . SER A 1 96 ? -5.138 -4.417 -8.200 1.00 92.69 96 SER A C 1
ATOM 698 O O . SER A 1 96 ? -4.580 -5.237 -8.922 1.00 92.69 96 SER A O 1
ATOM 700 N N . ALA A 1 97 ? -4.511 -3.309 -7.785 1.00 93.94 97 ALA A N 1
ATOM 701 C CA . ALA A 1 97 ? -3.120 -3.017 -8.122 1.00 93.94 97 ALA A CA 1
ATOM 702 C C . ALA A 1 97 ? -2.121 -3.972 -7.445 1.00 93.94 97 ALA A C 1
ATOM 704 O O . ALA A 1 97 ? -1.094 -4.285 -8.046 1.00 93.94 97 ALA A O 1
ATOM 705 N N . LEU A 1 98 ? -2.405 -4.431 -6.221 1.00 92.19 98 LEU A N 1
ATOM 706 C CA . LEU A 1 98 ? -1.569 -5.393 -5.491 1.00 92.19 98 LEU A CA 1
ATOM 707 C C . LEU A 1 98 ? -1.720 -6.831 -6.000 1.00 92.19 98 LEU A C 1
ATOM 709 O O . LEU A 1 98 ? -0.782 -7.613 -5.891 1.00 92.19 98 LEU A O 1
ATOM 713 N N . GLU A 1 99 ? -2.873 -7.177 -6.569 1.00 91.00 99 GLU A N 1
ATOM 714 C CA . GLU A 1 99 ? -3.137 -8.502 -7.149 1.00 91.00 99 GLU A CA 1
ATOM 715 C C . GLU A 1 99 ? -2.545 -8.686 -8.553 1.00 91.00 99 GLU A C 1
ATOM 717 O O . GLU A 1 99 ? -2.567 -9.786 -9.111 1.00 91.00 99 GLU A O 1
ATOM 722 N N . LEU A 1 100 ? -2.002 -7.619 -9.143 1.00 89.62 100 LEU A N 1
ATOM 723 C CA . LEU A 1 100 ? -1.331 -7.703 -10.429 1.00 89.62 100 LEU A CA 1
ATOM 724 C C . LEU A 1 100 ? -0.135 -8.665 -10.357 1.00 89.62 100 LEU A C 1
ATOM 726 O O . LEU A 1 100 ? 0.607 -8.655 -9.380 1.00 89.62 100 LEU A O 1
ATOM 730 N N . PRO A 1 101 ? 0.128 -9.447 -11.416 1.00 88.38 101 PRO A N 1
ATOM 731 C CA . PRO A 1 101 ? 1.339 -10.247 -11.474 1.00 88.38 101 PRO A CA 1
ATOM 732 C C . PRO A 1 101 ? 2.574 -9.359 -11.668 1.00 88.38 101 PRO A C 1
ATOM 734 O O . PRO A 1 101 ? 2.498 -8.269 -12.259 1.00 88.38 101 PRO A O 1
ATOM 737 N N . ASP A 1 102 ? 3.726 -9.877 -11.249 1.00 88.62 102 ASP A N 1
ATOM 738 C CA . ASP A 1 102 ? 5.021 -9.329 -11.640 1.00 88.62 102 ASP A CA 1
ATOM 739 C C . ASP A 1 102 ? 5.161 -9.343 -13.165 1.00 88.62 102 ASP A C 1
ATOM 741 O O . ASP A 1 102 ? 4.753 -10.288 -13.851 1.00 88.62 102 ASP A O 1
ATOM 745 N N . GLN A 1 103 ? 5.748 -8.285 -13.717 1.00 85.44 103 GLN A N 1
ATOM 746 C CA . GLN A 1 103 ? 6.081 -8.246 -15.134 1.00 85.44 103 GLN A CA 1
ATOM 747 C C . GLN A 1 103 ? 7.468 -8.845 -15.334 1.00 85.44 103 GLN A C 1
ATOM 749 O O . GLN A 1 103 ? 8.456 -8.369 -14.779 1.00 85.44 103 GLN A O 1
ATOM 754 N N . VAL A 1 104 ? 7.545 -9.868 -16.176 1.00 79.19 104 VAL A N 1
ATOM 755 C CA . VAL A 1 104 ? 8.819 -10.472 -16.563 1.00 79.19 104 VAL A CA 1
ATOM 756 C C . VAL A 1 104 ? 9.464 -9.696 -17.705 1.00 79.19 104 VAL A C 1
ATOM 758 O O . VAL A 1 104 ? 8.788 -9.146 -18.577 1.00 79.19 104 VAL A O 1
ATOM 761 N N . PHE A 1 105 ? 10.793 -9.658 -17.699 1.00 69.94 105 PHE A N 1
ATOM 762 C CA . PHE A 1 105 ? 11.565 -9.085 -18.790 1.00 69.94 105 PHE A CA 1
ATOM 763 C C . PHE A 1 105 ? 11.482 -10.009 -20.010 1.00 69.94 105 PHE A C 1
ATOM 765 O O . PHE A 1 105 ? 11.994 -11.129 -19.985 1.00 69.94 105 PHE A O 1
ATOM 772 N N . TRP A 1 106 ? 10.848 -9.546 -21.085 1.00 62.59 106 TRP A N 1
ATOM 773 C CA . TRP A 1 106 ? 10.897 -10.234 -22.373 1.00 62.59 106 TRP A CA 1
ATOM 774 C C . TRP A 1 106 ? 12.149 -9.766 -23.114 1.00 62.59 106 TRP A C 1
ATOM 776 O O . TRP A 1 106 ? 12.422 -8.570 -23.196 1.00 62.59 106 TRP A O 1
ATOM 786 N N . PHE A 1 107 ? 12.955 -10.710 -23.601 1.00 55.72 107 PHE A N 1
ATOM 787 C CA . PHE A 1 107 ? 14.305 -10.483 -24.145 1.00 55.72 107 PHE A CA 1
ATOM 788 C C . PHE A 1 107 ? 14.360 -9.492 -25.336 1.00 55.72 107 PHE A C 1
ATOM 790 O O . PHE A 1 107 ? 15.436 -9.050 -25.734 1.00 55.72 107 PHE A O 1
ATOM 797 N N . ASP A 1 108 ? 13.210 -9.138 -25.911 1.00 56.66 108 ASP A N 1
ATOM 798 C CA . ASP A 1 108 ? 13.011 -8.187 -27.008 1.00 56.66 108 ASP A CA 1
ATOM 799 C C . ASP A 1 108 ? 12.678 -6.753 -26.547 1.00 56.66 108 ASP A C 1
ATOM 801 O O . ASP A 1 108 ? 12.786 -5.801 -27.329 1.00 56.66 108 ASP A O 1
ATOM 805 N N . SER A 1 109 ? 12.341 -6.562 -25.271 1.00 55.19 109 SER A N 1
ATOM 806 C CA . SER A 1 109 ? 12.078 -5.253 -24.682 1.00 55.19 109 SER A CA 1
ATOM 807 C C . SER A 1 109 ? 13.396 -4.531 -24.372 1.00 55.19 109 SER A C 1
ATOM 809 O O . SER A 1 109 ? 13.981 -4.651 -23.303 1.00 55.19 109 SER A O 1
ATOM 811 N N . ARG A 1 110 ? 13.897 -3.751 -25.340 1.00 50.25 110 ARG A N 1
ATOM 812 C CA . ARG A 1 110 ? 15.123 -2.919 -25.245 1.00 50.25 110 ARG A CA 1
ATOM 813 C C . ARG A 1 110 ? 15.023 -1.750 -24.240 1.00 50.25 110 ARG A C 1
ATOM 815 O O . ARG A 1 110 ? 15.586 -0.682 -24.475 1.00 50.25 110 ARG A O 1
ATOM 822 N N . GLY A 1 111 ? 14.279 -1.906 -23.149 1.00 59.94 111 GLY A N 1
ATOM 823 C CA . GLY A 1 111 ? 14.185 -0.917 -22.083 1.00 59.94 111 GLY A CA 1
ATOM 824 C C . GLY A 1 111 ? 15.412 -0.997 -21.182 1.00 59.94 111 GLY A C 1
ATOM 825 O O . GLY A 1 111 ? 15.593 -1.979 -20.469 1.00 59.94 111 GLY A O 1
ATOM 826 N N . ALA A 1 112 ? 16.264 0.027 -21.209 1.00 73.44 112 ALA A N 1
ATOM 827 C CA . ALA A 1 112 ? 17.351 0.151 -20.245 1.00 73.44 112 ALA A CA 1
ATOM 828 C C . ALA A 1 112 ? 16.764 0.458 -18.857 1.00 73.44 112 ALA A C 1
ATOM 830 O O . ALA A 1 112 ? 16.141 1.503 -18.664 1.00 73.44 112 ALA A O 1
ATOM 831 N N . CYS A 1 113 ? 16.953 -0.445 -17.894 1.00 81.62 113 CYS A N 1
ATOM 832 C CA . CYS A 1 113 ? 16.619 -0.174 -16.500 1.00 81.62 113 CYS A CA 1
ATOM 833 C C . CYS A 1 113 ? 17.537 0.921 -15.957 1.00 81.62 113 CYS A C 1
ATOM 835 O O . CYS A 1 113 ? 18.753 0.888 -16.151 1.00 81.62 113 CYS A O 1
ATOM 837 N N . THR A 1 114 ? 16.956 1.897 -15.271 1.00 80.44 114 THR A N 1
ATOM 838 C CA . THR A 1 114 ? 17.729 2.944 -14.611 1.00 80.44 114 THR A CA 1
ATOM 839 C C . THR A 1 114 ? 18.339 2.402 -13.315 1.00 80.44 114 THR A C 1
ATOM 841 O O . THR A 1 114 ? 17.710 1.618 -12.605 1.00 80.44 114 THR A O 1
ATOM 844 N N . ALA A 1 115 ? 19.575 2.810 -13.016 1.00 82.31 115 ALA A N 1
ATOM 845 C CA . ALA A 1 115 ? 20.348 2.312 -11.873 1.00 82.31 115 ALA A CA 1
ATOM 846 C C . ALA A 1 115 ? 19.957 2.941 -10.520 1.00 82.31 115 ALA A C 1
ATOM 848 O O . ALA A 1 115 ? 20.596 2.659 -9.509 1.00 82.31 115 ALA A O 1
ATOM 849 N N . ASP A 1 116 ? 18.947 3.815 -10.482 1.00 82.62 116 ASP A N 1
ATOM 850 C CA . ASP A 1 116 ? 18.442 4.379 -9.231 1.00 82.62 116 ASP A CA 1
ATOM 851 C C . ASP A 1 116 ? 17.753 3.309 -8.379 1.00 82.62 116 ASP A C 1
ATOM 853 O O . ASP A 1 116 ? 16.990 2.475 -8.878 1.00 82.62 116 ASP A O 1
ATOM 857 N N . ALA A 1 117 ? 18.035 3.373 -7.079 1.00 73.50 117 ALA A N 1
ATOM 858 C CA . ALA A 1 117 ? 17.367 2.580 -6.066 1.00 73.50 117 ALA A CA 1
ATOM 859 C C . ALA A 1 117 ? 16.032 3.235 -5.690 1.00 73.50 117 ALA A C 1
ATOM 861 O O . ALA A 1 117 ? 15.971 4.442 -5.454 1.00 73.50 117 ALA A O 1
ATOM 862 N N . GLU A 1 118 ? 14.974 2.432 -5.590 1.00 75.00 118 GLU A N 1
ATOM 863 C CA . GLU A 1 118 ? 13.720 2.863 -4.976 1.00 75.00 118 GLU A CA 1
ATOM 864 C C . GLU A 1 118 ? 13.786 2.644 -3.462 1.00 75.00 118 GLU A C 1
ATOM 866 O O . GLU A 1 118 ? 14.354 1.659 -2.982 1.00 75.00 118 GLU A O 1
ATOM 871 N N . ALA A 1 119 ? 13.199 3.570 -2.701 1.00 71.25 119 ALA A N 1
ATOM 872 C CA . ALA A 1 119 ? 13.047 3.387 -1.267 1.00 71.25 119 ALA A CA 1
ATOM 873 C C . ALA A 1 119 ? 12.188 2.135 -0.999 1.00 71.25 119 ALA A C 1
ATOM 875 O O . ALA A 1 119 ? 11.165 1.943 -1.664 1.00 71.25 119 ALA A O 1
ATOM 876 N N . PRO A 1 120 ? 12.572 1.282 -0.035 1.00 70.31 120 PRO A N 1
ATOM 877 C CA . PRO A 1 120 ? 11.800 0.091 0.281 1.00 70.31 120 PRO A CA 1
ATOM 878 C C . PRO A 1 120 ? 10.406 0.482 0.783 1.00 70.31 120 PRO A C 1
ATOM 880 O O . PRO A 1 120 ? 10.265 1.192 1.779 1.00 70.31 120 PRO A O 1
ATOM 883 N N . LEU A 1 121 ? 9.367 -0.011 0.106 1.00 81.62 121 LEU A N 1
ATOM 884 C CA . LEU A 1 121 ? 7.985 0.186 0.524 1.00 81.62 121 LEU A CA 1
ATOM 885 C C . LEU A 1 121 ? 7.629 -0.811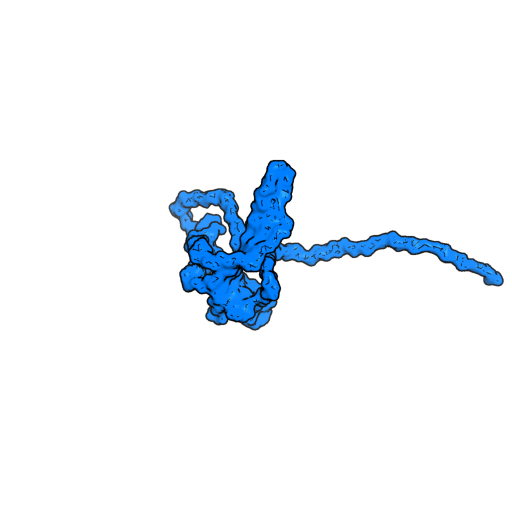 1.632 1.00 81.62 121 LEU A C 1
ATOM 887 O O . LEU A 1 121 ? 7.500 -2.012 1.393 1.00 81.62 121 LEU A O 1
ATOM 891 N N . ASN A 1 122 ? 7.424 -0.309 2.849 1.00 85.56 122 ASN A N 1
ATOM 892 C CA . ASN A 1 122 ? 6.821 -1.082 3.930 1.00 85.56 122 ASN A CA 1
ATOM 893 C C . ASN A 1 122 ? 5.314 -0.826 3.957 1.00 85.56 122 ASN A C 1
ATOM 895 O O . ASN A 1 122 ? 4.878 0.248 4.363 1.00 85.56 122 ASN A O 1
ATOM 899 N N . LEU A 1 123 ? 4.538 -1.818 3.523 1.00 89.81 123 LEU A N 1
ATOM 900 C CA . LEU A 1 123 ? 3.083 -1.753 3.411 1.00 89.81 123 LEU A CA 1
ATOM 901 C C . LEU A 1 123 ? 2.451 -2.935 4.151 1.00 89.81 123 LEU A C 1
ATOM 903 O O . LEU A 1 123 ? 2.872 -4.080 3.979 1.00 89.81 123 LEU A O 1
ATOM 907 N N . LEU A 1 124 ? 1.439 -2.643 4.964 1.00 90.75 124 LEU A N 1
ATOM 908 C CA . LEU A 1 124 ? 0.600 -3.623 5.649 1.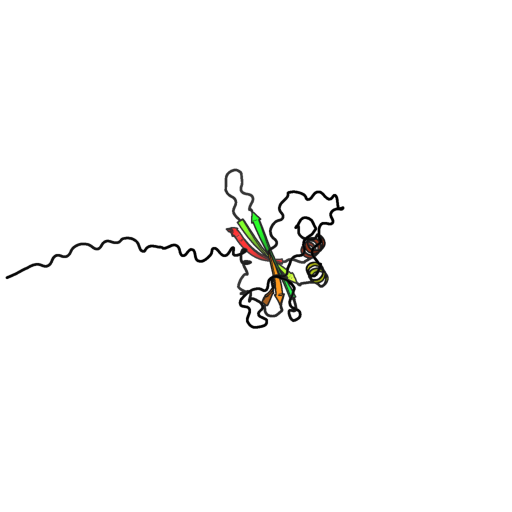00 90.75 124 LEU A CA 1
ATOM 909 C C . LEU A 1 124 ? -0.870 -3.369 5.311 1.00 90.75 124 LEU A C 1
ATOM 911 O O . LEU A 1 124 ? -1.317 -2.225 5.294 1.00 90.75 124 LEU A O 1
ATOM 915 N N . LEU A 1 125 ? -1.626 -4.435 5.076 1.00 92.06 125 LEU A N 1
ATOM 916 C CA . LEU A 1 125 ? -3.084 -4.396 5.017 1.00 92.06 125 LEU A CA 1
ATOM 917 C C . LEU A 1 125 ? -3.639 -4.793 6.378 1.00 92.06 125 LEU A C 1
ATOM 919 O O . LEU A 1 125 ? -3.153 -5.753 6.976 1.00 92.06 125 LEU A O 1
ATOM 923 N N . LEU A 1 126 ? -4.646 -4.064 6.850 1.00 91.06 126 LEU A N 1
ATOM 924 C CA . LEU A 1 126 ? -5.288 -4.273 8.143 1.00 91.06 126 LEU A CA 1
ATOM 925 C C . LEU A 1 126 ? -6.768 -4.598 7.952 1.00 91.06 126 LEU A C 1
ATOM 927 O O . LEU A 1 126 ? -7.445 -3.929 7.170 1.00 91.06 126 LEU A O 1
ATOM 931 N N . ASP A 1 127 ? -7.280 -5.588 8.677 1.00 91.06 127 ASP A N 1
ATOM 932 C CA . ASP A 1 127 ? -8.717 -5.869 8.745 1.00 91.06 127 ASP A CA 1
ATOM 933 C C . ASP A 1 127 ? -9.428 -5.051 9.846 1.00 91.06 127 ASP A C 1
ATOM 935 O O . ASP A 1 127 ? -8.838 -4.202 10.524 1.00 91.06 127 ASP A O 1
ATOM 939 N N . ALA A 1 128 ? -10.726 -5.306 10.039 1.00 91.00 128 ALA A N 1
ATOM 940 C CA . ALA A 1 128 ? -11.533 -4.641 11.066 1.00 91.00 128 ALA A CA 1
ATOM 941 C C . ALA A 1 128 ? -11.084 -4.970 12.504 1.00 91.00 128 ALA A C 1
ATOM 943 O O . ALA A 1 128 ? -11.384 -4.223 13.435 1.00 91.00 128 ALA A O 1
ATOM 944 N N . GLN A 1 129 ? -10.371 -6.078 12.689 1.00 88.50 129 GLN A N 1
ATOM 945 C CA . GLN A 1 129 ? -9.836 -6.570 13.952 1.00 88.50 129 GLN A CA 1
ATOM 946 C C . GLN A 1 129 ? -8.378 -6.129 14.171 1.00 88.50 129 GLN A C 1
ATOM 948 O O . GLN A 1 129 ? -7.761 -6.548 15.156 1.00 88.50 129 GLN A O 1
ATOM 953 N N . ARG A 1 130 ? -7.833 -5.275 13.287 1.00 86.81 130 ARG A N 1
ATOM 954 C CA . ARG A 1 130 ? -6.431 -4.820 13.279 1.00 86.81 130 ARG A CA 1
ATOM 955 C C . ARG A 1 130 ? -5.432 -5.977 13.140 1.00 86.81 130 ARG A C 1
ATOM 957 O O . ARG A 1 130 ? -4.290 -5.866 13.597 1.00 86.81 130 ARG A O 1
ATOM 964 N N . GLN A 1 131 ? -5.844 -7.075 12.508 1.00 86.38 131 GLN A N 1
ATOM 965 C CA . GLN A 1 131 ? -4.917 -8.106 12.059 1.00 86.38 131 GLN A CA 1
ATOM 966 C C . GLN A 1 131 ? -4.233 -7.645 10.775 1.00 86.38 131 GLN A C 1
ATOM 968 O O . GLN A 1 131 ? -4.865 -7.058 9.899 1.00 86.38 131 GLN A O 1
ATOM 973 N N . ALA A 1 132 ? -2.933 -7.899 10.684 1.00 86.44 132 ALA A N 1
ATOM 974 C CA . ALA A 1 132 ? -2.062 -7.394 9.643 1.00 86.44 132 ALA A CA 1
ATOM 975 C C . ALA A 1 132 ? -1.569 -8.514 8.722 1.00 86.44 132 ALA A C 1
ATOM 977 O O . ALA A 1 132 ? -1.084 -9.555 9.181 1.00 86.44 132 ALA A O 1
ATOM 978 N N . VAL A 1 133 ? -1.619 -8.239 7.421 1.00 85.81 133 VAL A N 1
ATOM 979 C CA . VAL A 1 133 ? -0.990 -9.020 6.348 1.00 85.81 133 VAL A CA 1
ATOM 980 C C . VAL A 1 133 ? -0.013 -8.116 5.597 1.00 85.81 133 VAL A C 1
ATOM 982 O O . VAL A 1 133 ? -0.282 -6.928 5.407 1.00 85.81 133 VAL A O 1
ATOM 985 N N . ARG A 1 134 ? 1.128 -8.659 5.160 1.00 88.19 134 ARG A N 1
ATOM 986 C CA . ARG A 1 134 ? 2.090 -7.959 4.303 1.00 88.19 134 ARG A CA 1
ATOM 987 C C . ARG A 1 134 ? 1.930 -8.507 2.887 1.00 88.19 134 ARG A C 1
ATOM 989 O O . ARG A 1 134 ? 2.485 -9.566 2.591 1.00 88.19 134 ARG A O 1
ATOM 996 N N . PRO A 1 135 ? 1.174 -7.831 2.011 1.00 87.81 135 PRO A N 1
ATOM 997 C CA . PRO A 1 135 ? 0.994 -8.332 0.662 1.00 87.81 135 PRO A CA 1
ATOM 998 C C . PRO A 1 135 ? 2.319 -8.285 -0.108 1.00 87.81 135 PRO A C 1
ATOM 1000 O O . PRO A 1 135 ? 3.184 -7.441 0.154 1.00 87.81 135 PRO A O 1
ATOM 1003 N N . ALA A 1 136 ? 2.464 -9.180 -1.080 1.00 87.06 136 ALA A N 1
ATOM 1004 C CA . ALA A 1 136 ? 3.454 -9.022 -2.131 1.00 87.06 136 ALA A CA 1
ATOM 1005 C C . ALA A 1 136 ? 3.172 -7.714 -2.879 1.00 87.06 136 ALA A C 1
ATOM 1007 O O . ALA A 1 136 ? 2.024 -7.383 -3.172 1.00 87.06 136 ALA A O 1
ATOM 1008 N N . VAL A 1 137 ? 4.230 -6.959 -3.162 1.00 90.00 137 VAL A N 1
ATOM 1009 C CA . VAL A 1 137 ? 4.142 -5.739 -3.961 1.00 90.00 137 VAL A CA 1
ATOM 1010 C C . VAL A 1 137 ? 4.624 -6.088 -5.359 1.00 90.00 137 VAL A C 1
ATOM 1012 O O . VAL A 1 137 ? 5.805 -6.415 -5.497 1.00 90.00 137 VAL A O 1
ATOM 1015 N N . PRO A 1 138 ? 3.759 -6.027 -6.381 1.00 90.69 138 PRO A N 1
ATOM 1016 C CA . PRO A 1 138 ? 4.160 -6.460 -7.699 1.00 90.69 138 PRO A CA 1
ATOM 1017 C C . PRO A 1 138 ? 5.176 -5.510 -8.325 1.00 90.69 138 PRO A C 1
ATOM 1019 O O . PRO A 1 138 ? 5.084 -4.277 -8.209 1.00 90.69 138 PRO A O 1
ATOM 1022 N N . VAL A 1 139 ? 6.142 -6.096 -9.024 1.00 90.31 139 VAL A N 1
ATOM 1023 C CA . VAL A 1 139 ? 7.267 -5.390 -9.638 1.00 90.31 139 VAL A CA 1
ATOM 1024 C C . VAL A 1 139 ? 7.235 -5.452 -11.162 1.00 90.31 139 VAL A C 1
ATOM 1026 O O . VAL A 1 139 ? 6.676 -6.354 -11.788 1.00 90.31 139 VAL A O 1
ATOM 1029 N N . GLY A 1 140 ? 7.795 -4.416 -11.777 1.00 87.12 140 GLY A N 1
ATOM 1030 C CA . GLY A 1 140 ? 8.032 -4.347 -13.211 1.00 87.12 140 GLY A CA 1
ATOM 1031 C C . GLY A 1 140 ? 9.272 -5.151 -13.636 1.00 87.12 140 GLY A C 1
ATOM 1032 O O . GLY A 1 140 ? 9.999 -5.670 -12.788 1.00 87.12 140 GLY A O 1
ATOM 1033 N N . PRO A 1 141 ? 9.615 -5.146 -14.937 1.00 84.88 141 PRO A N 1
ATOM 1034 C CA . PRO A 1 141 ? 10.740 -5.916 -15.482 1.00 84.88 141 PRO A CA 1
ATOM 1035 C C . PRO A 1 141 ? 12.108 -5.528 -14.904 1.00 84.88 141 PRO A C 1
ATOM 1037 O O . PRO A 1 141 ? 13.053 -6.306 -14.959 1.00 84.88 141 PRO A O 1
ATOM 1040 N N . CYS A 1 142 ? 12.214 -4.319 -14.347 1.00 85.75 142 CYS A N 1
ATOM 1041 C CA . CYS A 1 142 ? 13.420 -3.802 -13.704 1.00 85.75 142 CYS A CA 1
ATOM 1042 C C . CYS A 1 142 ? 13.483 -4.080 -12.193 1.00 85.75 142 CYS A C 1
ATOM 1044 O O . CYS A 1 142 ? 14.331 -3.507 -11.515 1.00 85.75 142 CYS A O 1
ATOM 1046 N N . GLY A 1 143 ? 12.559 -4.875 -11.642 1.00 85.06 143 GLY A N 1
ATOM 1047 C CA . GLY A 1 143 ? 12.469 -5.135 -10.199 1.00 85.06 143 GLY A CA 1
ATOM 1048 C C . GLY A 1 143 ? 11.973 -3.943 -9.369 1.00 85.06 143 GLY A C 1
ATOM 1049 O O . GLY A 1 143 ? 12.015 -3.991 -8.145 1.00 85.06 143 GLY A O 1
ATOM 1050 N N . LYS A 1 144 ? 11.509 -2.876 -10.028 1.00 88.62 144 LYS A N 1
ATOM 1051 C CA . LYS A 1 144 ? 10.921 -1.681 -9.405 1.00 88.62 144 LYS A CA 1
ATOM 1052 C C . LYS A 1 144 ? 9.427 -1.840 -9.205 1.00 88.62 144 LYS A C 1
ATOM 1054 O O . LYS A 1 144 ? 8.789 -2.563 -9.970 1.00 88.62 144 LYS A O 1
ATOM 1059 N N . ILE A 1 145 ? 8.858 -1.124 -8.242 1.00 90.50 145 ILE A N 1
ATOM 1060 C CA . ILE A 1 145 ? 7.423 -1.187 -7.955 1.00 90.50 145 ILE A CA 1
ATOM 1061 C C . ILE A 1 145 ? 6.631 -0.802 -9.208 1.00 90.50 145 ILE A C 1
ATOM 1063 O O . ILE A 1 145 ? 6.874 0.238 -9.844 1.00 90.50 145 ILE A O 1
ATOM 1067 N N . ARG A 1 146 ? 5.647 -1.639 -9.554 1.00 91.00 146 ARG A N 1
ATOM 1068 C CA . ARG A 1 146 ? 4.760 -1.390 -10.690 1.00 91.00 146 ARG A CA 1
ATOM 1069 C C . ARG A 1 146 ? 4.124 0.007 -10.603 1.00 91.00 146 ARG A C 1
ATOM 1071 O O . ARG A 1 146 ? 3.693 0.430 -9.526 1.00 91.00 146 ARG A O 1
ATOM 1078 N N . PRO A 1 147 ? 4.056 0.759 -11.718 1.00 91.69 147 PRO A N 1
ATOM 1079 C CA . PRO A 1 147 ? 3.501 2.112 -11.718 1.00 91.69 147 PRO A CA 1
ATOM 1080 C C . PRO A 1 147 ? 2.041 2.153 -11.250 1.00 91.69 147 PRO A C 1
ATOM 1082 O O . PRO A 1 147 ? 1.627 3.151 -10.665 1.00 91.69 147 PRO A O 1
ATOM 1085 N N . GLU A 1 148 ? 1.279 1.078 -11.449 1.00 93.88 148 GLU A N 1
ATOM 1086 C CA . GLU A 1 148 ? -0.094 0.944 -10.961 1.00 93.88 148 GLU A CA 1
ATOM 1087 C C . GLU A 1 148 ? -0.163 0.993 -9.430 1.00 93.88 148 GLU A C 1
ATOM 1089 O O . GLU A 1 148 ? -0.975 1.736 -8.883 1.00 93.88 148 GLU A O 1
ATOM 1094 N N . VAL A 1 149 ? 0.746 0.297 -8.737 1.00 93.38 149 VAL A N 1
ATOM 1095 C CA . VAL A 1 149 ? 0.829 0.327 -7.267 1.00 93.38 149 VAL A CA 1
ATOM 1096 C C . VAL A 1 149 ? 1.228 1.719 -6.783 1.00 93.38 149 VAL A C 1
ATOM 1098 O O . VAL A 1 149 ? 0.606 2.261 -5.873 1.00 93.38 149 VAL A O 1
ATOM 1101 N N . ARG A 1 150 ? 2.219 2.354 -7.424 1.00 92.31 150 ARG A N 1
ATOM 1102 C CA . ARG A 1 150 ? 2.621 3.732 -7.081 1.00 92.31 150 ARG A CA 1
ATOM 1103 C C . ARG A 1 150 ? 1.475 4.724 -7.264 1.00 92.31 150 ARG A C 1
ATOM 1105 O O . ARG A 1 150 ? 1.275 5.589 -6.416 1.00 92.31 150 ARG A O 1
ATOM 1112 N N . LYS A 1 151 ? 0.704 4.583 -8.345 1.00 94.56 151 LYS A N 1
ATOM 1113 C CA . LYS A 1 151 ? -0.480 5.408 -8.603 1.00 94.56 151 LYS A CA 1
ATOM 1114 C C . LYS A 1 151 ? -1.561 5.175 -7.548 1.00 94.56 151 LYS A C 1
ATOM 1116 O O . LYS A 1 151 ? -2.148 6.148 -7.085 1.00 94.56 151 LYS A O 1
ATOM 1121 N N . ALA A 1 152 ? -1.793 3.926 -7.146 1.00 94.81 152 ALA A N 1
ATOM 1122 C CA . ALA A 1 152 ? -2.751 3.595 -6.096 1.00 94.81 152 ALA A CA 1
ATOM 1123 C C . ALA A 1 152 ? -2.345 4.188 -4.736 1.00 94.81 152 ALA A C 1
ATOM 1125 O O . ALA A 1 152 ? -3.180 4.778 -4.057 1.00 94.81 152 ALA A O 1
ATOM 1126 N N . ILE A 1 153 ? -1.060 4.121 -4.372 1.00 92.75 153 ILE A N 1
ATOM 1127 C CA . ILE A 1 153 ? -0.522 4.761 -3.158 1.00 92.75 153 ILE A CA 1
ATOM 1128 C C . ILE A 1 153 ? -0.687 6.281 -3.220 1.00 92.75 153 ILE A C 1
ATOM 1130 O O . ILE A 1 153 ? -1.147 6.882 -2.256 1.00 92.75 153 ILE A O 1
ATOM 1134 N N . ALA A 1 154 ? -0.354 6.903 -4.352 1.00 92.88 154 ALA A N 1
ATOM 1135 C CA . ALA A 1 154 ? -0.478 8.350 -4.524 1.00 92.88 154 ALA A CA 1
ATOM 1136 C C . ALA A 1 154 ? -1.938 8.842 -4.500 1.00 92.88 154 ALA A C 1
ATOM 1138 O O . ALA A 1 154 ? -2.189 9.991 -4.147 1.00 92.88 154 ALA A O 1
ATOM 1139 N N . ALA A 1 155 ? -2.892 7.991 -4.886 1.00 94.56 155 ALA A N 1
ATOM 1140 C CA . ALA A 1 155 ? -4.321 8.289 -4.838 1.00 94.56 155 ALA A CA 1
ATOM 1141 C C . ALA A 1 155 ? -4.956 8.006 -3.465 1.00 94.56 155 ALA A C 1
ATOM 1143 O O . ALA A 1 155 ? -6.065 8.473 -3.201 1.00 94.56 155 ALA A O 1
ATOM 1144 N N . ALA A 1 156 ? -4.285 7.242 -2.596 1.00 93.38 156 ALA A N 1
ATOM 1145 C CA . ALA A 1 156 ? -4.800 6.917 -1.277 1.00 93.38 156 ALA A CA 1
ATOM 1146 C C . ALA A 1 156 ? -4.801 8.170 -0.378 1.00 93.38 156 ALA A C 1
ATOM 1148 O O . ALA A 1 156 ? -3.792 8.878 -0.308 1.00 93.38 156 ALA A O 1
ATOM 1149 N N . PRO A 1 157 ? -5.897 8.451 0.353 1.00 94.69 157 PRO A N 1
ATOM 1150 C CA . PRO A 1 157 ? -5.980 9.589 1.265 1.00 94.69 157 PRO A CA 1
ATOM 1151 C C . PRO A 1 157 ? -5.222 9.289 2.570 1.00 94.69 157 PRO A C 1
ATOM 1153 O O . PRO A 1 157 ? -5.820 9.118 3.631 1.00 94.69 157 PRO A O 1
ATOM 1156 N N . LEU A 1 158 ? -3.898 9.169 2.474 1.00 92.00 158 LEU A N 1
ATOM 1157 C CA . LEU A 1 158 ? -3.008 8.815 3.576 1.00 92.00 158 LEU A CA 1
ATOM 1158 C C . LEU A 1 158 ? -2.992 9.907 4.644 1.00 92.00 158 LEU A C 1
ATOM 1160 O O . LEU A 1 158 ? -2.682 11.069 4.375 1.00 92.00 158 LEU A O 1
ATOM 1164 N N . VAL A 1 159 ? -3.275 9.503 5.877 1.00 92.75 159 VAL A N 1
ATOM 1165 C CA . VAL A 1 159 ? -3.185 10.350 7.063 1.00 92.75 159 VAL A CA 1
ATOM 1166 C C . VAL A 1 159 ? -2.018 9.869 7.909 1.00 92.75 159 VAL A C 1
ATOM 1168 O O . VAL A 1 159 ? -1.931 8.690 8.243 1.00 92.75 159 VAL A O 1
ATOM 1171 N N . VAL A 1 160 ? -1.122 10.785 8.273 1.00 89.44 160 VAL A N 1
ATOM 1172 C CA . VAL A 1 160 ? -0.006 10.480 9.174 1.00 89.44 160 VAL A CA 1
ATOM 1173 C C . VAL A 1 160 ? -0.555 10.138 10.559 1.00 89.44 160 VAL A C 1
ATOM 1175 O O . VAL A 1 160 ? -1.228 10.959 11.180 1.00 89.44 160 VAL A O 1
ATOM 1178 N N . THR A 1 161 ? -0.245 8.942 11.052 1.00 87.25 161 THR A N 1
ATOM 1179 C CA . THR A 1 161 ? -0.676 8.446 12.368 1.00 87.25 161 THR A CA 1
ATOM 1180 C C . THR A 1 161 ? 0.440 8.500 13.406 1.00 87.25 161 THR A C 1
ATOM 1182 O O . THR A 1 161 ? 0.169 8.608 14.605 1.00 87.25 161 THR A O 1
ATOM 1185 N N . SER A 1 162 ? 1.701 8.473 12.967 1.00 83.38 162 SER A N 1
ATOM 1186 C CA . SER A 1 162 ? 2.857 8.652 13.841 1.00 83.38 162 SER A CA 1
ATOM 1187 C C . SER A 1 162 ? 4.067 9.205 13.094 1.00 83.38 162 SER A C 1
ATOM 1189 O O . SER A 1 162 ? 4.223 9.026 11.881 1.00 83.38 162 SER A O 1
ATOM 1191 N N . ARG A 1 163 ? 4.943 9.867 13.853 1.00 83.19 163 ARG A N 1
ATOM 1192 C CA . ARG A 1 163 ? 6.293 10.240 13.434 1.00 83.19 163 ARG A CA 1
ATOM 1193 C C . ARG A 1 163 ? 7.264 9.948 14.565 1.00 83.19 163 ARG A C 1
ATOM 1195 O O . ARG A 1 163 ? 6.985 10.298 15.711 1.00 83.19 163 ARG A O 1
ATOM 1202 N N . LEU A 1 164 ? 8.383 9.323 14.232 1.00 79.44 164 LEU A N 1
ATOM 1203 C CA . LEU A 1 164 ? 9.474 9.039 15.154 1.00 79.44 164 LEU A CA 1
ATOM 1204 C C . LEU A 1 164 ? 10.775 9.543 14.536 1.00 79.44 164 LEU A C 1
ATOM 1206 O O . LEU A 1 164 ? 11.177 9.036 13.494 1.00 79.44 164 LEU A O 1
ATOM 1210 N N . THR A 1 165 ? 11.420 10.514 15.177 1.00 78.56 165 THR A N 1
ATOM 1211 C CA . THR A 1 165 ? 12.775 10.940 14.810 1.00 78.56 165 THR A CA 1
ATOM 1212 C C . THR A 1 165 ? 13.784 10.144 15.638 1.00 78.56 165 THR A C 1
ATOM 1214 O O . THR A 1 165 ? 13.611 10.014 16.853 1.00 78.56 165 THR A O 1
ATOM 1217 N N . VAL A 1 166 ? 14.791 9.581 14.968 1.00 67.81 166 VAL A N 1
ATOM 1218 C CA . VAL A 1 166 ? 15.865 8.738 15.518 1.00 67.81 166 VAL A CA 1
ATOM 1219 C C . VAL A 1 166 ? 17.213 9.404 15.293 1.00 67.81 166 VAL A C 1
ATOM 1221 O O . VAL A 1 166 ? 17.436 9.907 14.164 1.00 67.81 166 VAL A O 1
#

pLDDT: mean 71.3, std 20.87, range [28.12, 95.75]

Foldseek 3Di:
DDDDDDDDDDDDDDPPPPVPPPDPPVPPPPQPFDPDDQAADPPDDDRHAAEEADDPPADFFKKKKWDKDFPDDDPPDRTWIKIWIWMFTDDPLLNVQLPDAAAADDPPPPDDQDPDDDDDIFMWTAGPVSHTHGYDFHYYNNRHGDVSNVVSVVPTPIDTRDMDID

Secondary structure (DSSP, 8-state):
---------------------------------SS--PEEP-SSS--S--EESPPTT----EEEEEEEEE----TTS---EEEEEEEEE--HHHHHHHSSPPPP--TT---PPP-PPPPP-EEEEE-TT-EEEEE---B-TTSSBPHHHHHHHHHS--EEEEEEE-

Radius of gyration: 24.62 Å; chains: 1; bounding box: 59×45×96 Å

Sequence (166 aa):
MALLIVWLLTPNAARDVRADRSAASLVAPSCPTTGAELRPWTSGDSTGVNVGSIPTDFFPRSVLICGMDREASGEGEAGGWTVTTSEAPVSDDFLSALELPDQVFWFDSRGACTADAEAPLNLLLLDAQRQAVRPAVPVGPCGKIRPEVRKAIAAAPLVVTSRLTV